Protein AF-A0A7D9K9H9-F1 (afdb_monomer_lite)

Structure (mmCIF, N/CA/C/O backbone):
data_AF-A0A7D9K9H9-F1
#
_entry.id   AF-A0A7D9K9H9-F1
#
loop_
_atom_site.group_PDB
_atom_site.id
_atom_site.type_symbol
_atom_site.label_atom_id
_atom_site.label_alt_id
_atom_site.label_comp_id
_atom_site.label_asym_id
_atom_site.label_entity_id
_atom_site.label_seq_id
_atom_site.pdbx_PDB_ins_code
_atom_site.Cartn_x
_atom_site.Cartn_y
_atom_site.Cartn_z
_atom_site.occupancy
_atom_site.B_iso_or_equiv
_atom_site.auth_seq_id
_atom_site.auth_comp_id
_atom_site.auth_asym_id
_atom_site.auth_atom_id
_atom_site.pdbx_PDB_model_num
ATOM 1 N N . GLU A 1 1 ? -18.234 23.238 21.054 1.00 41.88 1 GLU A N 1
ATOM 2 C CA . GLU A 1 1 ? -16.945 22.508 21.098 1.00 41.88 1 GLU A CA 1
ATOM 3 C C . GLU A 1 1 ? -17.057 20.972 21.016 1.00 41.88 1 GLU A C 1
ATOM 5 O O . GLU A 1 1 ? -16.035 20.313 20.950 1.00 41.88 1 GLU A O 1
ATOM 10 N N . LEU A 1 2 ? -18.250 20.362 20.919 1.00 52.22 2 LEU A N 1
ATOM 11 C CA . LEU A 1 2 ? -18.403 18.889 20.838 1.00 52.22 2 LEU A CA 1
ATOM 12 C C . LEU A 1 2 ? -18.407 18.296 19.412 1.00 52.22 2 LEU A C 1
ATOM 14 O O . LEU A 1 2 ? -18.428 17.078 19.251 1.00 52.22 2 LEU A O 1
ATOM 18 N N . THR A 1 3 ? -18.407 19.130 18.373 1.00 55.62 3 THR A N 1
ATOM 19 C CA . THR A 1 3 ? -18.511 18.688 16.971 1.00 55.62 3 THR A CA 1
ATOM 20 C C . THR A 1 3 ? -17.185 18.200 16.383 1.00 55.62 3 THR A C 1
ATOM 22 O O . THR A 1 3 ? -17.200 17.398 15.458 1.00 55.62 3 THR A O 1
ATOM 25 N N . ASP A 1 4 ? -16.049 18.610 16.950 1.00 61.50 4 ASP A N 1
ATOM 26 C CA . ASP A 1 4 ? -14.720 18.380 16.364 1.00 61.50 4 ASP A CA 1
ATOM 27 C C . ASP A 1 4 ? -14.211 16.936 16.559 1.00 61.50 4 ASP A C 1
ATOM 29 O O . ASP A 1 4 ? -13.666 16.307 15.653 1.00 61.50 4 ASP A O 1
ATOM 33 N N . SER A 1 5 ? -14.493 16.341 17.723 1.00 65.56 5 SER A N 1
ATOM 34 C CA . SER A 1 5 ? -14.037 14.986 18.063 1.00 65.56 5 SER A CA 1
ATOM 35 C C . SER A 1 5 ? -14.688 13.901 17.190 1.00 65.56 5 SER A C 1
ATOM 37 O O . SER A 1 5 ? -14.002 13.001 16.706 1.00 65.56 5 SER A O 1
ATOM 39 N N . CYS A 1 6 ? -15.994 14.003 16.914 1.00 66.12 6 CYS A N 1
ATOM 40 C CA . CYS A 1 6 ? -16.728 13.000 16.131 1.00 66.12 6 CYS A CA 1
ATOM 41 C C . CYS A 1 6 ? -16.302 12.987 14.650 1.00 66.12 6 CYS A C 1
ATOM 43 O O . CYS A 1 6 ? -16.201 11.920 14.035 1.00 66.12 6 CYS A O 1
ATOM 45 N N . ASP A 1 7 ? -16.002 14.162 14.090 1.00 74.88 7 ASP A N 1
ATOM 46 C CA . ASP A 1 7 ? -15.487 14.286 12.725 1.00 74.88 7 ASP A CA 1
ATOM 47 C C . ASP A 1 7 ? -14.039 13.794 12.613 1.00 74.88 7 ASP A C 1
ATOM 49 O O . ASP A 1 7 ? -13.672 13.166 11.614 1.00 74.88 7 ASP A O 1
ATOM 53 N N . GLN A 1 8 ? -13.227 13.984 13.655 1.00 79.94 8 GLN A N 1
ATOM 54 C CA . GLN A 1 8 ? -11.866 13.457 13.691 1.00 79.94 8 GLN A CA 1
ATOM 55 C C . GLN A 1 8 ? -11.836 11.925 13.767 1.00 79.94 8 GLN A C 1
ATOM 57 O O . GLN A 1 8 ? -11.139 11.295 12.968 1.00 79.94 8 GLN A O 1
ATOM 62 N N . GLU A 1 9 ? -12.647 11.304 14.635 1.00 80.56 9 GLU A N 1
ATOM 63 C CA . GLU A 1 9 ? -12.785 9.838 14.686 1.00 80.56 9 GLU A CA 1
ATOM 64 C C . GLU A 1 9 ? -13.189 9.262 13.325 1.00 80.56 9 GLU A C 1
ATOM 66 O O . GLU A 1 9 ? -12.671 8.230 12.887 1.00 80.56 9 GLU A O 1
ATOM 71 N N . ARG A 1 10 ? -14.121 9.935 12.642 1.00 83.06 10 ARG A N 1
ATOM 72 C CA . ARG A 1 10 ? -14.579 9.532 11.317 1.00 83.06 10 ARG A CA 1
ATOM 73 C C . ARG A 1 10 ? -13.434 9.553 10.311 1.00 83.06 10 ARG A C 1
ATOM 75 O O . ARG A 1 10 ? -13.196 8.527 9.681 1.00 83.06 10 ARG A O 1
ATOM 82 N N . ARG A 1 11 ? -12.703 10.665 10.195 1.00 84.44 11 ARG A N 1
ATOM 83 C CA . ARG A 1 11 ? -11.583 10.803 9.244 1.00 84.44 11 ARG A CA 1
ATOM 84 C C . ARG A 1 11 ? -10.511 9.735 9.447 1.00 84.44 11 ARG A C 1
ATOM 86 O O . ARG A 1 11 ? -10.004 9.181 8.477 1.00 84.44 11 ARG A O 1
ATOM 93 N N . ILE A 1 12 ? -10.202 9.408 10.698 1.00 86.00 12 ILE A N 1
ATOM 94 C CA . ILE A 1 12 ? -9.207 8.387 11.041 1.00 86.00 12 ILE A CA 1
ATOM 95 C C . ILE A 1 12 ? -9.684 6.988 10.616 1.00 86.00 12 ILE A C 1
ATOM 97 O O . ILE A 1 12 ? -8.929 6.223 10.014 1.00 86.00 12 ILE A O 1
ATOM 101 N N . ILE A 1 13 ? -10.950 6.651 10.887 1.00 85.69 13 ILE A N 1
ATOM 102 C CA . ILE A 1 13 ? -11.540 5.374 10.456 1.00 85.69 13 ILE A CA 1
ATOM 103 C C . ILE A 1 13 ? -11.511 5.254 8.929 1.00 85.69 13 ILE A C 1
ATOM 105 O O . ILE A 1 13 ? -11.200 4.183 8.407 1.00 85.69 13 ILE A O 1
ATOM 109 N N . GLU A 1 14 ? -11.822 6.338 8.218 1.00 83.81 14 GLU A N 1
ATOM 110 C CA . GLU A 1 14 ? -11.787 6.390 6.754 1.00 83.81 14 GLU A CA 1
ATOM 111 C C . GLU A 1 14 ? -10.360 6.191 6.231 1.00 83.81 14 GLU A C 1
ATOM 113 O O . GLU A 1 14 ? -10.139 5.338 5.372 1.00 83.81 14 GLU A O 1
ATOM 118 N N . TYR A 1 15 ? -9.376 6.872 6.819 1.00 84.25 15 TYR A N 1
ATOM 119 C CA . TYR A 1 15 ? -7.963 6.729 6.472 1.00 84.25 15 TYR A CA 1
ATOM 120 C C . TYR A 1 15 ? -7.469 5.277 6.590 1.00 84.25 15 TYR A C 1
ATOM 122 O O . TYR A 1 15 ? -6.968 4.704 5.619 1.00 84.25 15 TYR A O 1
ATOM 130 N N . PHE A 1 16 ? -7.676 4.628 7.742 1.00 83.25 16 PHE A N 1
ATOM 131 C CA . PHE A 1 16 ? -7.256 3.232 7.923 1.00 83.25 16 PHE A CA 1
ATOM 132 C C . PHE A 1 16 ? -8.051 2.250 7.058 1.00 83.25 16 PHE A C 1
ATOM 134 O O . PHE A 1 16 ? -7.523 1.217 6.638 1.00 83.25 16 PHE A O 1
ATOM 141 N N . PHE A 1 17 ? -9.315 2.559 6.766 1.00 82.25 17 PHE A N 1
ATOM 142 C CA . PHE A 1 17 ? -10.121 1.762 5.851 1.00 82.25 17 PHE A CA 1
ATOM 143 C C . PHE A 1 17 ? -9.566 1.809 4.423 1.00 82.25 17 PHE A C 1
ATOM 145 O O . PHE A 1 17 ? -9.435 0.760 3.790 1.00 82.25 17 PHE A O 1
ATOM 152 N N . HIS A 1 18 ? -9.189 2.997 3.949 1.00 76.75 18 HIS A N 1
ATOM 153 C CA . HIS A 1 18 ? -8.611 3.219 2.625 1.00 76.75 18 HIS A CA 1
ATOM 154 C C . HIS A 1 18 ? -7.218 2.601 2.451 1.00 76.75 18 HIS A C 1
ATOM 156 O O . HIS A 1 18 ? -6.879 2.158 1.355 1.00 76.75 18 HIS A O 1
ATOM 162 N N . LEU A 1 19 ? -6.443 2.470 3.531 1.00 76.62 19 LEU A N 1
ATOM 163 C CA . LEU A 1 19 ? -5.181 1.718 3.527 1.00 76.62 19 LEU A CA 1
ATOM 164 C C . LEU A 1 19 ? -5.374 0.199 3.340 1.00 76.62 19 LEU A C 1
ATOM 166 O O . LEU A 1 19 ? -4.413 -0.525 3.089 1.00 76.62 19 LEU A O 1
ATOM 170 N N . GLY A 1 20 ? -6.611 -0.305 3.417 1.00 74.00 20 GLY A N 1
ATOM 171 C CA . GLY A 1 20 ? -6.937 -1.703 3.129 1.00 74.00 20 GLY A CA 1
ATOM 172 C C . GLY A 1 20 ? -6.714 -2.674 4.291 1.00 74.00 20 GLY A C 1
ATOM 173 O O . GLY A 1 20 ? -6.762 -3.890 4.083 1.00 74.00 20 GLY A O 1
ATOM 174 N N . TYR A 1 21 ? -6.517 -2.175 5.513 1.00 81.12 21 TYR A N 1
ATOM 175 C CA . TYR A 1 21 ? -6.334 -3.000 6.710 1.00 81.12 21 TYR A CA 1
ATOM 176 C C . TYR A 1 21 ? -7.547 -3.893 7.017 1.00 81.12 21 TYR A C 1
ATOM 178 O O . TYR A 1 21 ? -8.696 -3.598 6.648 1.00 81.12 21 TYR A O 1
ATOM 186 N N . LYS A 1 22 ? -7.328 -5.028 7.699 1.00 84.12 22 LYS A N 1
ATOM 187 C CA . LYS A 1 22 ? -8.443 -5.859 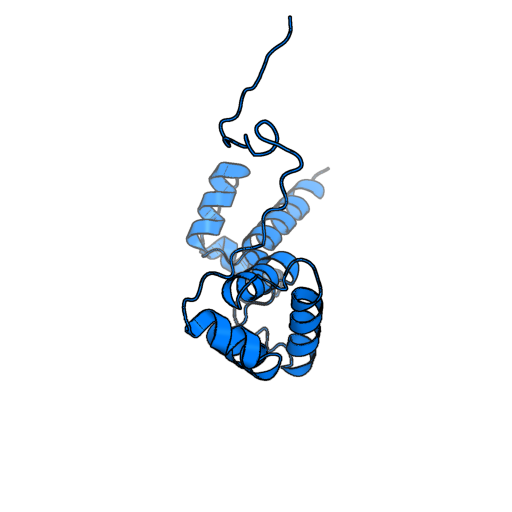8.185 1.00 84.12 22 LYS A CA 1
ATOM 188 C C . LYS A 1 22 ? -9.188 -5.119 9.292 1.00 84.12 22 LYS A C 1
ATOM 190 O O . LYS A 1 22 ? -8.679 -4.186 9.892 1.00 84.12 22 LYS A O 1
ATOM 195 N N . TYR A 1 23 ? -10.425 -5.530 9.563 1.00 87.06 23 TYR A N 1
ATOM 196 C CA . TYR A 1 23 ? -11.220 -4.866 10.601 1.00 87.06 23 TYR A CA 1
ATOM 197 C C . TYR A 1 23 ? -10.601 -5.005 11.996 1.00 87.06 23 TYR A C 1
ATOM 199 O O . TYR A 1 23 ? -10.722 -4.082 12.788 1.00 87.06 23 TYR A O 1
ATOM 207 N N . GLU A 1 24 ? -9.941 -6.131 12.267 1.00 87.19 24 GLU A N 1
ATOM 208 C CA . GLU A 1 24 ? -9.178 -6.370 13.498 1.00 87.19 24 GLU A CA 1
ATOM 209 C C . GLU A 1 24 ? -8.007 -5.389 13.613 1.00 87.19 24 GLU A C 1
ATOM 211 O O . GLU A 1 24 ? -7.902 -4.676 14.605 1.00 87.19 24 GLU A O 1
ATOM 216 N N . ASP A 1 25 ? -7.204 -5.274 12.553 1.00 87.06 25 ASP A N 1
ATOM 217 C CA . ASP A 1 25 ? -6.075 -4.342 12.498 1.00 87.06 25 ASP A CA 1
ATOM 218 C C . ASP A 1 25 ? -6.537 -2.890 12.686 1.00 87.06 25 ASP A C 1
ATOM 220 O O . ASP A 1 25 ? -5.929 -2.152 13.445 1.00 87.06 25 ASP A O 1
ATOM 224 N N . ILE A 1 26 ? -7.645 -2.481 12.053 1.00 87.19 26 ILE A N 1
ATOM 225 C CA . ILE A 1 26 ? -8.191 -1.121 12.200 1.00 87.19 26 ILE A CA 1
ATOM 226 C C . ILE A 1 26 ? -8.568 -0.837 13.658 1.00 87.19 26 ILE A C 1
ATOM 228 O O . ILE A 1 26 ? -8.267 0.241 14.157 1.00 87.19 26 ILE A O 1
ATOM 232 N N . VAL A 1 27 ? -9.215 -1.782 14.349 1.00 89.56 27 VAL A N 1
ATOM 233 C CA . VAL A 1 27 ? -9.565 -1.619 15.770 1.00 89.56 27 VAL A CA 1
ATOM 234 C C . VAL A 1 27 ? -8.306 -1.472 16.625 1.00 89.56 27 VAL A C 1
ATOM 236 O O . VAL A 1 27 ? -8.223 -0.534 17.413 1.00 89.56 27 VAL A O 1
ATOM 239 N N . ASN A 1 28 ? -7.310 -2.333 16.413 1.00 88.38 28 ASN A N 1
ATOM 240 C CA . ASN A 1 28 ? -6.054 -2.277 17.161 1.00 88.38 28 ASN A CA 1
ATOM 241 C C . ASN A 1 28 ? -5.293 -0.966 16.901 1.00 88.38 28 ASN A C 1
ATOM 243 O O . ASN A 1 28 ? -4.769 -0.358 17.826 1.00 88.38 28 ASN A O 1
ATOM 247 N N . LEU A 1 29 ? -5.250 -0.498 15.651 1.00 87.12 29 LEU A N 1
ATOM 248 C CA . LEU A 1 29 ? -4.587 0.756 15.281 1.00 87.12 29 LEU A CA 1
ATOM 249 C C . LEU A 1 29 ? -5.293 1.975 15.890 1.00 87.12 29 LEU A C 1
ATOM 251 O O . LEU A 1 29 ? -4.629 2.906 16.339 1.00 87.12 29 LEU A O 1
ATOM 255 N N . LEU A 1 30 ? -6.626 1.967 15.950 1.00 88.38 30 LEU A N 1
ATOM 256 C CA . LEU A 1 30 ? -7.400 3.025 16.604 1.00 88.38 30 LEU A CA 1
ATOM 257 C C . LEU A 1 30 ? -7.129 3.090 18.110 1.00 88.38 30 LEU A C 1
ATOM 259 O O . LEU A 1 30 ? -7.025 4.182 18.667 1.00 88.38 30 LEU A O 1
ATOM 263 N N . GLU A 1 31 ? -6.974 1.936 18.753 1.00 89.12 31 GLU A N 1
ATOM 264 C CA . GLU A 1 31 ? -6.642 1.856 20.173 1.00 89.12 31 GLU A CA 1
ATOM 265 C C . GLU A 1 31 ? -5.206 2.326 20.444 1.00 89.12 31 GLU A C 1
ATOM 267 O O . GLU A 1 31 ? -5.001 3.194 21.289 1.00 89.12 31 GLU A O 1
ATOM 272 N N . ILE A 1 32 ? -4.226 1.838 19.675 1.00 88.19 32 ILE A N 1
ATOM 273 C CA . ILE A 1 32 ? -2.800 2.151 19.868 1.00 88.19 32 ILE A CA 1
ATOM 274 C C . ILE A 1 32 ? -2.487 3.624 19.576 1.00 88.19 32 ILE A C 1
ATOM 276 O O . ILE A 1 32 ? -1.772 4.262 20.344 1.00 88.19 32 ILE A O 1
ATOM 280 N N . TYR A 1 33 ? -2.986 4.166 18.461 1.00 85.50 33 TYR A N 1
ATOM 281 C CA . TYR A 1 33 ? -2.583 5.497 17.990 1.00 85.50 33 TYR A CA 1
ATOM 282 C C . TYR A 1 33 ? -3.511 6.622 18.446 1.00 85.50 33 TYR A C 1
ATOM 284 O O . TYR A 1 33 ? -3.080 7.772 18.510 1.00 85.50 33 TYR A O 1
ATOM 292 N N . HIS A 1 34 ? -4.775 6.315 18.749 1.00 83.31 34 HIS A N 1
ATOM 293 C CA . HIS A 1 34 ? -5.782 7.333 19.056 1.00 83.31 34 HIS A CA 1
ATOM 294 C C . HIS A 1 34 ? -6.504 7.110 20.391 1.00 83.31 34 HIS A C 1
ATOM 296 O O . HIS A 1 34 ? -7.323 7.945 20.766 1.00 83.31 34 HIS A O 1
ATOM 302 N N . GLY A 1 35 ? -6.227 6.017 21.114 1.00 84.56 35 GLY A N 1
ATOM 303 C CA . GLY A 1 35 ? -6.913 5.692 22.369 1.00 84.56 35 GLY A CA 1
ATOM 304 C C . GLY A 1 35 ? -8.406 5.393 22.193 1.00 84.56 35 GLY A C 1
ATOM 305 O O . GLY A 1 35 ? -9.160 5.402 23.165 1.00 84.56 35 GLY A O 1
ATOM 306 N N . ILE A 1 36 ? -8.858 5.144 20.957 1.00 83.19 36 ILE A N 1
ATOM 307 C CA . ILE A 1 36 ? -10.269 4.910 20.638 1.00 83.19 36 ILE A CA 1
ATOM 308 C C . ILE A 1 36 ? -10.531 3.405 20.698 1.00 83.19 36 ILE A C 1
ATOM 310 O O . ILE A 1 36 ? -10.321 2.682 19.722 1.00 83.19 36 ILE A O 1
ATOM 314 N N . SER A 1 37 ? -11.033 2.928 21.836 1.00 84.44 37 SER A N 1
ATOM 315 C CA . SER A 1 37 ? -11.443 1.529 21.978 1.00 84.44 37 SER A CA 1
ATOM 316 C C . SER A 1 37 ? -12.843 1.324 21.388 1.00 84.44 37 SER A C 1
ATOM 318 O O . SER A 1 37 ? -13.857 1.744 21.952 1.00 84.44 37 SER A O 1
ATOM 320 N N . ILE A 1 38 ? -12.920 0.696 20.210 1.00 85.50 38 ILE A N 1
ATOM 321 C CA . ILE A 1 38 ? -14.190 0.346 19.559 1.00 85.50 38 ILE A CA 1
ATOM 322 C C . ILE A 1 38 ? -14.233 -1.125 19.164 1.00 85.50 38 ILE A C 1
ATOM 324 O O . ILE A 1 38 ? -13.297 -1.679 18.607 1.00 85.50 38 ILE A O 1
ATOM 328 N N . CYS A 1 39 ? -15.383 -1.770 19.355 1.00 87.81 39 CYS A N 1
ATOM 329 C CA . CYS A 1 39 ? -15.563 -3.141 18.890 1.00 87.81 39 CYS A CA 1
ATOM 330 C C . CYS A 1 39 ? -15.789 -3.207 17.367 1.00 87.81 39 CYS A C 1
ATOM 332 O O . CYS A 1 39 ? -16.363 -2.299 16.754 1.00 87.81 39 CYS A O 1
ATOM 334 N N . ILE A 1 40 ? -15.444 -4.347 16.756 1.00 88.06 40 ILE A N 1
ATOM 335 C CA . ILE A 1 40 ? -15.617 -4.603 15.312 1.00 88.06 40 ILE A CA 1
ATOM 336 C C . ILE A 1 40 ? -17.058 -4.324 14.847 1.00 88.06 40 ILE A C 1
ATOM 338 O O . ILE A 1 40 ? -17.280 -3.820 13.745 1.00 88.06 40 ILE A O 1
ATOM 342 N N . ARG A 1 41 ? -18.064 -4.628 15.679 1.00 86.75 41 ARG A N 1
ATOM 343 C CA . ARG A 1 41 ? -19.479 -4.361 15.368 1.00 86.75 41 ARG A CA 1
ATOM 344 C C . ARG A 1 41 ? -19.748 -2.857 15.220 1.00 86.75 41 ARG A C 1
ATOM 346 O O . ARG A 1 41 ? -20.446 -2.456 14.290 1.00 86.75 41 ARG A O 1
ATOM 353 N N . THR A 1 42 ? -19.170 -2.034 16.094 1.00 88.19 42 THR A N 1
ATOM 354 C CA . THR A 1 42 ? -19.271 -0.569 16.029 1.00 88.19 42 THR A CA 1
ATOM 355 C C . THR A 1 42 ? -18.517 -0.016 14.826 1.00 88.19 42 THR A C 1
ATOM 357 O O . THR A 1 42 ? -19.076 0.817 14.113 1.00 88.19 42 THR A O 1
ATOM 360 N N . LEU A 1 43 ? -17.323 -0.539 14.524 1.00 87.69 43 LEU A N 1
ATOM 361 C CA . LEU A 1 43 ? -16.583 -0.189 13.309 1.00 87.69 43 LEU A CA 1
ATOM 362 C C . LEU A 1 43 ? -17.416 -0.470 12.046 1.00 87.69 43 LEU A C 1
ATOM 364 O O . LEU A 1 43 ? -17.608 0.418 11.220 1.00 87.69 43 LEU A O 1
ATOM 368 N N . LYS A 1 44 ? -17.999 -1.671 11.923 1.00 86.31 44 LYS A N 1
ATOM 369 C CA . LYS A 1 44 ? -18.866 -2.037 10.786 1.00 86.31 44 LYS A CA 1
ATOM 370 C C . LYS A 1 44 ? -20.094 -1.130 10.665 1.00 86.31 44 LYS A C 1
ATOM 372 O O . LYS A 1 44 ? -20.441 -0.732 9.557 1.00 86.31 44 LYS A O 1
ATOM 377 N N . ARG A 1 45 ? -20.736 -0.780 11.786 1.00 86.12 45 ARG A N 1
ATOM 378 C CA . ARG A 1 45 ? -21.886 0.140 11.806 1.00 86.12 45 ARG A CA 1
ATOM 379 C C . ARG A 1 45 ? -21.497 1.543 11.330 1.00 86.12 45 ARG A C 1
ATOM 381 O O . ARG A 1 45 ? -22.225 2.129 10.535 1.00 86.12 45 ARG A O 1
ATOM 388 N N . ARG A 1 46 ? -20.354 2.067 11.787 1.00 85.50 46 ARG A N 1
ATOM 389 C CA . ARG A 1 46 ? -19.821 3.379 11.375 1.00 85.50 46 ARG A CA 1
ATOM 390 C C . ARG A 1 46 ? -19.461 3.397 9.885 1.00 85.50 46 ARG A C 1
ATOM 392 O O . ARG A 1 46 ? -19.889 4.296 9.174 1.00 85.50 46 ARG A O 1
ATOM 399 N N . LEU A 1 47 ? -18.788 2.356 9.393 1.00 85.00 47 LEU A N 1
ATOM 400 C CA . LEU A 1 47 ? -18.480 2.202 7.967 1.00 85.00 47 LEU A CA 1
ATOM 401 C C . LEU A 1 47 ? -19.747 2.134 7.103 1.00 85.00 47 LEU A C 1
ATOM 403 O O . LEU A 1 47 ? -19.816 2.785 6.065 1.00 85.00 47 LEU A O 1
ATOM 407 N N . ALA A 1 48 ? -20.776 1.407 7.552 1.00 82.75 48 ALA A N 1
ATOM 408 C CA . ALA A 1 48 ? -22.061 1.345 6.858 1.00 82.75 48 ALA A CA 1
ATOM 409 C C . ALA A 1 48 ? -22.769 2.709 6.818 1.00 82.75 48 ALA A C 1
ATOM 411 O O . ALA A 1 48 ? -23.282 3.085 5.769 1.00 82.75 48 ALA A O 1
ATOM 412 N N . LYS A 1 49 ? -22.746 3.469 7.924 1.00 82.94 49 LYS A N 1
ATOM 413 C CA . LYS A 1 49 ? -23.271 4.845 7.981 1.00 82.94 49 LYS A CA 1
ATOM 414 C C . LYS A 1 49 ? -22.549 5.774 6.998 1.00 82.94 49 LYS A C 1
ATOM 416 O O . LYS A 1 49 ? -23.175 6.658 6.425 1.00 82.94 49 LYS A O 1
ATOM 421 N N . ASN A 1 50 ? -21.257 5.541 6.778 1.00 74.19 50 ASN A N 1
ATOM 422 C CA . ASN A 1 50 ? -20.428 6.321 5.861 1.00 74.19 50 ASN A CA 1
ATOM 423 C C . ASN A 1 50 ? -20.446 5.786 4.415 1.00 74.19 50 ASN A C 1
ATOM 425 O O . ASN A 1 50 ? -19.682 6.272 3.591 1.00 74.19 50 ASN A O 1
ATOM 429 N N . ASN A 1 51 ? -21.294 4.799 4.085 1.00 71.19 51 ASN A N 1
ATOM 430 C CA . ASN A 1 51 ? -21.347 4.128 2.775 1.00 71.19 51 ASN A CA 1
ATOM 431 C C . ASN A 1 51 ? -20.023 3.473 2.320 1.00 71.19 51 ASN A C 1
ATOM 433 O O . ASN A 1 51 ? -19.839 3.180 1.140 1.00 71.19 51 ASN A O 1
ATOM 437 N N . LEU A 1 52 ? -19.124 3.155 3.255 1.00 70.06 52 LEU A N 1
ATOM 438 C CA . LEU A 1 52 ? -17.827 2.540 2.974 1.00 70.06 52 LEU A CA 1
ATOM 439 C C . LEU A 1 52 ? -17.940 1.017 3.031 1.00 70.06 52 LEU A C 1
ATOM 441 O O . LEU A 1 52 ? -17.964 0.397 4.099 1.00 70.06 52 LEU A O 1
ATOM 445 N N . LYS A 1 53 ? -18.024 0.386 1.858 1.00 67.25 53 LYS A N 1
ATOM 446 C CA . LYS A 1 53 ? -18.076 -1.075 1.709 1.00 67.25 53 LYS A CA 1
ATOM 447 C C . LYS A 1 53 ? -16.795 -1.570 1.043 1.00 67.25 53 LYS A C 1
ATOM 449 O O . LYS A 1 53 ? -16.399 -1.065 0.006 1.00 67.25 53 LYS A O 1
ATOM 454 N N . LYS A 1 54 ? -16.174 -2.620 1.604 1.00 62.97 54 LYS A N 1
ATOM 455 C CA . LYS A 1 54 ? -14.978 -3.265 1.010 1.00 62.97 54 LYS A CA 1
ATOM 456 C C . LYS A 1 54 ? -15.265 -3.941 -0.333 1.00 62.97 54 LYS A C 1
ATOM 458 O O . LYS A 1 54 ? -14.344 -4.256 -1.077 1.00 62.97 54 LYS A O 1
ATOM 463 N N . LYS A 1 55 ? -16.538 -4.231 -0.612 1.00 57.06 55 LYS A N 1
ATOM 464 C CA . LYS A 1 55 ? -16.979 -4.843 -1.862 1.00 57.06 55 LYS A CA 1
ATOM 465 C C . LYS A 1 55 ? -17.424 -3.752 -2.828 1.00 57.06 55 LYS A C 1
ATOM 467 O O . LYS A 1 55 ? -18.359 -3.021 -2.513 1.00 57.06 55 LYS A O 1
ATOM 472 N N . ASN A 1 56 ? 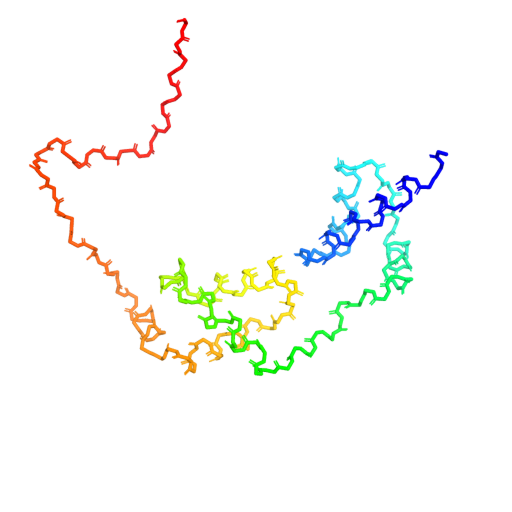-16.831 -3.812 -4.019 1.00 46.41 56 ASN A N 1
ATOM 473 C CA . ASN A 1 56 ? -17.280 -3.204 -5.268 1.00 46.41 56 ASN A CA 1
ATOM 474 C C . ASN A 1 56 ? -16.686 -1.844 -5.662 1.00 46.41 56 ASN A C 1
ATOM 476 O O . ASN A 1 56 ? -17.399 -1.002 -6.195 1.00 46.41 56 ASN A O 1
ATOM 480 N N . ASN A 1 57 ? -15.363 -1.685 -5.574 1.00 50.03 57 ASN A N 1
ATOM 481 C CA . ASN A 1 57 ? -14.695 -0.833 -6.561 1.00 50.03 57 ASN A CA 1
ATOM 482 C C . ASN A 1 57 ? -14.651 -1.622 -7.881 1.00 50.03 57 ASN A C 1
ATOM 484 O O . ASN A 1 57 ? -13.611 -2.165 -8.256 1.00 50.03 57 ASN A O 1
ATOM 488 N N . MET A 1 58 ? -15.799 -1.740 -8.562 1.00 49.25 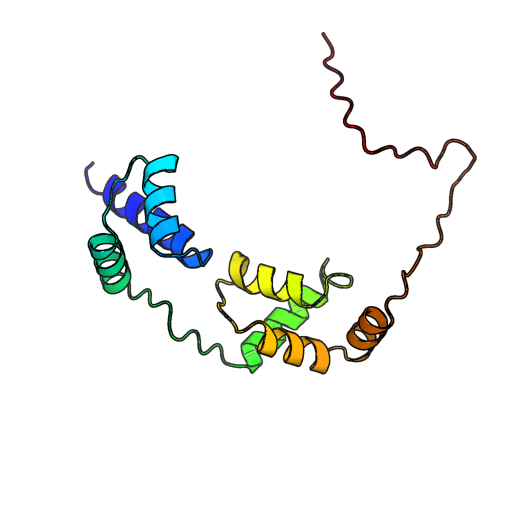58 MET A N 1
ATOM 489 C CA . MET A 1 58 ? -15.809 -1.957 -10.009 1.00 49.25 58 MET A CA 1
ATOM 490 C C . MET A 1 58 ? -15.266 -0.676 -10.626 1.00 49.25 58 MET A C 1
ATOM 492 O O . MET A 1 58 ? -16.012 0.176 -11.090 1.00 49.25 58 MET A O 1
ATOM 496 N N . VAL A 1 59 ? -13.954 -0.489 -10.516 1.00 54.94 59 VAL A N 1
ATOM 497 C CA . VAL A 1 59 ? -13.275 0.506 -11.328 1.00 54.94 59 VAL A CA 1
ATOM 498 C C . VAL A 1 59 ? -13.435 0.006 -12.746 1.00 54.94 59 VAL A C 1
ATOM 500 O O . VAL A 1 59 ? -13.044 -1.123 -13.057 1.00 54.94 59 VAL A O 1
ATOM 503 N N . GLU A 1 60 ? -14.070 0.823 -13.568 1.00 56.31 60 GLU A N 1
ATOM 504 C CA . GLU A 1 60 ? -14.153 0.600 -14.997 1.00 56.31 60 GLU A CA 1
ATOM 505 C C . GLU A 1 60 ? -12.732 0.330 -15.529 1.00 56.31 60 GLU A C 1
ATOM 507 O O . GLU A 1 60 ? -11.804 1.091 -15.226 1.00 56.31 60 GLU A O 1
ATOM 512 N N . PRO A 1 61 ? -12.507 -0.792 -16.232 1.00 59.06 61 PRO A N 1
ATOM 513 C CA . PRO A 1 61 ? -11.165 -1.257 -16.574 1.00 59.06 61 PRO A CA 1
ATOM 514 C C . PRO A 1 61 ? -10.365 -0.250 -17.416 1.00 59.06 61 PRO A C 1
ATOM 516 O O . PRO A 1 61 ? -9.136 -0.267 -17.358 1.00 59.06 61 PRO A O 1
ATOM 519 N N . GLU A 1 62 ? -11.034 0.646 -18.146 1.00 60.94 62 GLU A N 1
ATOM 520 C CA . GLU A 1 62 ? -10.408 1.731 -18.913 1.00 60.94 62 GLU A CA 1
ATOM 521 C C . GLU A 1 62 ? -9.811 2.820 -18.017 1.00 60.94 62 GLU A C 1
ATOM 523 O O . GLU A 1 62 ? -8.623 3.112 -18.134 1.00 60.94 62 GLU A O 1
ATOM 528 N N . ASN A 1 63 ? -10.552 3.304 -17.016 1.00 72.75 63 ASN A N 1
ATOM 529 C CA . ASN A 1 63 ? -10.022 4.258 -16.034 1.00 72.75 63 ASN A CA 1
ATOM 530 C C . ASN A 1 63 ? -8.814 3.687 -15.265 1.00 72.75 63 ASN A C 1
ATOM 532 O O . ASN A 1 63 ? -7.876 4.407 -14.916 1.00 72.75 63 ASN A O 1
ATOM 536 N N . LEU A 1 64 ? -8.800 2.372 -15.024 1.00 78.88 64 LEU A N 1
ATOM 537 C CA . LEU A 1 64 ? -7.676 1.697 -14.377 1.00 78.88 64 LEU A CA 1
ATOM 538 C C . LEU A 1 64 ? -6.423 1.645 -15.270 1.00 78.88 64 LEU A C 1
ATOM 540 O O . LEU A 1 64 ? -5.309 1.777 -14.755 1.00 78.88 64 LEU A O 1
ATOM 544 N N . ARG A 1 65 ? -6.586 1.460 -16.587 1.00 83.50 65 ARG A N 1
ATOM 545 C CA . ARG A 1 65 ? -5.474 1.448 -17.552 1.00 83.50 65 ARG A CA 1
ATOM 546 C C . ARG A 1 65 ? -4.752 2.792 -17.582 1.00 83.50 65 ARG A C 1
ATOM 548 O O . ARG A 1 65 ? -3.529 2.809 -17.451 1.00 83.50 65 ARG A O 1
ATOM 555 N N . ASP A 1 66 ? -5.495 3.892 -17.623 1.00 84.12 66 ASP A N 1
ATOM 556 C CA . ASP A 1 66 ? -4.923 5.243 -17.680 1.00 84.12 66 ASP A CA 1
ATOM 557 C C . ASP A 1 66 ? -4.160 5.626 -16.407 1.00 84.12 66 ASP A C 1
ATOM 559 O O . ASP A 1 66 ? -3.134 6.311 -16.452 1.00 84.12 66 ASP A O 1
ATOM 563 N N . ILE A 1 67 ? -4.644 5.186 -15.242 1.00 83.25 67 ILE A N 1
ATOM 564 C CA . ILE A 1 67 ? -3.944 5.399 -13.968 1.00 83.25 67 ILE A CA 1
ATOM 565 C C . ILE A 1 67 ? -2.648 4.583 -13.941 1.00 83.25 67 ILE A C 1
ATOM 567 O O . ILE A 1 67 ? -1.592 5.119 -13.609 1.00 83.25 67 ILE A O 1
ATOM 571 N N . ILE A 1 68 ? -2.703 3.305 -14.331 1.00 84.75 68 ILE A N 1
ATOM 572 C CA . ILE A 1 68 ? -1.518 2.437 -14.386 1.00 84.75 68 ILE A CA 1
ATOM 573 C C . ILE A 1 68 ? -0.471 3.008 -15.344 1.00 84.75 68 ILE A C 1
ATOM 575 O O . ILE A 1 68 ? 0.710 3.039 -15.002 1.00 84.75 68 ILE A O 1
ATOM 579 N N . GLN A 1 69 ? -0.889 3.487 -16.513 1.00 85.38 69 GLN A N 1
ATOM 580 C CA . GLN A 1 69 ? 0.014 4.049 -17.509 1.00 85.38 69 GLN A CA 1
ATOM 581 C C . GLN A 1 69 ? 0.724 5.309 -16.994 1.00 85.38 69 GLN A C 1
ATOM 583 O O . GLN A 1 69 ? 1.940 5.425 -17.152 1.00 85.38 69 GLN A O 1
ATOM 588 N N . ARG A 1 70 ? 0.009 6.206 -16.302 1.00 83.88 70 ARG A N 1
ATOM 589 C CA . ARG A 1 70 ? 0.614 7.386 -15.659 1.00 83.88 70 ARG A CA 1
ATOM 590 C C . ARG A 1 70 ? 1.639 7.010 -14.590 1.00 83.88 70 ARG A C 1
ATOM 592 O O . ARG A 1 70 ? 2.733 7.567 -14.569 1.00 83.88 70 ARG A O 1
ATOM 599 N N . GLU A 1 71 ? 1.323 6.035 -13.740 1.00 84.31 71 GLU A N 1
ATOM 600 C CA . GLU A 1 71 ? 2.252 5.556 -12.703 1.00 84.31 71 GLU A CA 1
ATOM 601 C C . GLU A 1 71 ? 3.490 4.861 -13.297 1.00 84.31 71 GLU A C 1
ATOM 603 O O . GLU A 1 71 ? 4.585 4.939 -12.736 1.00 84.31 71 GLU A O 1
ATOM 608 N N . MET A 1 72 ? 3.342 4.195 -14.448 1.00 79.00 72 MET A N 1
ATOM 609 C CA . MET A 1 72 ? 4.454 3.562 -15.164 1.00 79.00 72 MET A CA 1
ATOM 610 C C . MET A 1 72 ? 5.394 4.574 -15.825 1.00 79.00 72 MET A C 1
ATOM 612 O O . MET A 1 72 ? 6.598 4.334 -15.844 1.00 79.00 72 MET A O 1
ATOM 616 N N . GLN A 1 73 ? 4.866 5.692 -16.333 1.00 75.94 73 GLN A N 1
ATOM 617 C CA . GLN A 1 73 ? 5.649 6.754 -16.981 1.00 75.94 73 GLN A CA 1
ATOM 618 C C . GLN A 1 73 ? 6.445 7.630 -15.997 1.00 75.94 73 GLN A C 1
ATOM 620 O O . GLN A 1 73 ? 7.370 8.324 -16.411 1.00 75.94 73 GLN A O 1
ATOM 625 N N . GLY A 1 74 ? 6.097 7.620 -14.707 1.00 72.38 74 GLY A N 1
ATOM 626 C CA . GLY A 1 74 ? 6.840 8.333 -13.664 1.00 72.38 74 GLY A CA 1
ATOM 627 C C . GLY A 1 74 ? 8.090 7.579 -13.188 1.00 72.38 74 GLY A C 1
ATOM 628 O O . GLY A 1 74 ? 8.714 6.809 -13.912 1.00 72.38 74 GLY A O 1
ATOM 629 N N . SER A 1 75 ? 8.421 7.702 -11.900 1.00 59.44 75 SER A N 1
ATOM 630 C CA . SER A 1 75 ? 9.525 6.989 -11.215 1.00 59.44 75 SER A CA 1
ATOM 631 C C . SER A 1 75 ? 9.357 5.450 -11.157 1.00 59.44 75 SER A C 1
ATOM 633 O O . SER A 1 75 ? 10.024 4.753 -10.381 1.00 59.44 75 SER A O 1
ATOM 635 N N . GLY A 1 76 ? 8.391 4.920 -11.909 1.00 54.06 76 GLY A N 1
ATOM 636 C CA . GLY A 1 76 ? 7.903 3.552 -11.923 1.00 54.06 76 GLY A CA 1
ATOM 637 C C . GLY A 1 76 ? 8.444 2.683 -13.057 1.00 54.06 76 GLY A C 1
ATOM 638 O O . GLY A 1 76 ? 8.160 1.491 -13.037 1.00 54.06 76 GLY A O 1
ATOM 639 N N . GLU A 1 77 ? 9.257 3.201 -13.981 1.00 56.69 77 GLU A N 1
ATOM 640 C CA . GLU A 1 77 ? 9.743 2.443 -15.153 1.00 56.69 77 GLU A CA 1
ATOM 641 C C . GLU A 1 77 ? 10.432 1.111 -14.765 1.00 56.69 77 GLU A C 1
ATOM 643 O O . GLU A 1 77 ? 10.231 0.062 -15.379 1.00 56.69 77 GLU A O 1
ATOM 648 N N . LEU A 1 78 ? 11.173 1.108 -13.649 1.00 57.75 78 LEU A N 1
ATOM 649 C CA . LEU A 1 78 ? 11.828 -0.088 -13.088 1.00 57.75 78 LEU A CA 1
ATOM 650 C C . LEU A 1 78 ? 10.951 -0.877 -12.099 1.00 57.75 78 LEU A C 1
ATOM 652 O O . LEU A 1 78 ? 11.332 -1.939 -11.599 1.00 57.75 78 LEU A O 1
ATOM 656 N N . SER A 1 79 ? 9.773 -0.360 -11.777 1.00 66.00 79 SER A N 1
ATOM 657 C CA . SER A 1 79 ? 8.896 -0.872 -10.733 1.00 66.00 79 SER A CA 1
ATOM 658 C C . SER A 1 79 ? 7.901 -1.868 -11.325 1.00 66.00 79 SER A C 1
ATOM 660 O O . SER A 1 79 ? 6.953 -1.506 -12.007 1.00 66.00 79 SER A O 1
ATOM 662 N N . GLY A 1 80 ? 8.095 -3.163 -11.065 1.00 77.25 80 GLY A N 1
ATOM 663 C CA . GLY A 1 80 ? 7.165 -4.194 -11.541 1.00 77.25 80 GLY A CA 1
ATOM 664 C C . GLY A 1 80 ? 5.730 -4.020 -11.011 1.00 77.25 80 GLY A C 1
ATOM 665 O O . GLY A 1 80 ? 5.489 -3.305 -10.036 1.00 77.25 80 GLY A O 1
ATOM 666 N N . TYR A 1 81 ? 4.783 -4.779 -11.579 1.00 84.62 81 TYR A N 1
ATOM 667 C CA . TYR A 1 81 ? 3.339 -4.711 -11.272 1.00 84.62 81 TYR A CA 1
ATOM 668 C C . TYR A 1 81 ? 2.979 -4.765 -9.773 1.00 84.62 81 TYR A C 1
ATOM 670 O O . TYR A 1 81 ? 1.904 -4.333 -9.373 1.00 84.62 81 TYR A O 1
ATOM 678 N N . ARG A 1 82 ? 3.863 -5.307 -8.923 1.00 85.31 82 ARG A N 1
ATOM 679 C CA . ARG A 1 82 ? 3.680 -5.368 -7.465 1.00 85.31 82 ARG A CA 1
ATOM 680 C C . ARG A 1 82 ? 3.668 -3.982 -6.824 1.00 85.31 82 ARG A C 1
ATOM 682 O O . ARG A 1 82 ? 2.837 -3.736 -5.959 1.00 85.31 82 ARG A O 1
ATOM 689 N N . LYS A 1 83 ? 4.577 -3.103 -7.250 1.00 84.50 83 LYS A N 1
ATOM 690 C CA . LYS A 1 83 ? 4.651 -1.727 -6.753 1.00 84.50 83 LYS A CA 1
ATOM 691 C C . LYS A 1 83 ? 3.497 -0.898 -7.311 1.00 84.50 83 LYS A C 1
ATOM 693 O O . LYS A 1 83 ? 2.875 -0.183 -6.543 1.00 84.50 83 LYS A O 1
ATOM 698 N N . ILE A 1 84 ? 3.138 -1.093 -8.581 1.00 85.81 84 ILE A N 1
ATOM 699 C CA . ILE A 1 84 ? 1.943 -0.477 -9.186 1.00 85.81 84 ILE A CA 1
ATOM 700 C C . ILE A 1 84 ? 0.685 -0.860 -8.396 1.00 85.81 84 ILE A C 1
ATOM 702 O O . ILE A 1 84 ? -0.070 0.009 -7.984 1.00 85.81 84 ILE A O 1
ATOM 706 N N . TRP A 1 85 ? 0.495 -2.148 -8.091 1.00 86.69 85 TRP A N 1
ATOM 707 C CA . TRP A 1 85 ? -0.622 -2.610 -7.259 1.00 86.69 85 TRP A CA 1
ATOM 708 C C . TRP A 1 85 ? -0.647 -1.943 -5.876 1.00 86.69 85 TRP A C 1
ATOM 710 O O . TRP A 1 85 ? -1.709 -1.551 -5.400 1.00 86.69 85 TRP A O 1
ATOM 720 N N . HIS A 1 86 ? 0.518 -1.780 -5.247 1.00 84.00 86 HIS A N 1
ATOM 721 C CA . HIS A 1 86 ? 0.636 -1.122 -3.948 1.00 84.00 86 HIS A CA 1
ATOM 722 C C . HIS A 1 86 ? 0.292 0.374 -4.019 1.00 84.00 86 HIS A C 1
ATOM 724 O O . HIS A 1 86 ? -0.469 0.866 -3.192 1.00 84.00 86 HIS A O 1
ATOM 730 N N . ILE A 1 87 ? 0.792 1.081 -5.036 1.00 84.62 87 ILE A N 1
ATOM 731 C CA . ILE A 1 87 ? 0.484 2.494 -5.292 1.00 84.62 87 ILE A CA 1
ATOM 732 C C . ILE A 1 87 ? -1.012 2.686 -5.557 1.00 84.62 87 ILE A C 1
ATOM 734 O O . ILE A 1 87 ? -1.623 3.579 -4.980 1.00 84.62 87 ILE A O 1
ATOM 738 N N . LEU A 1 88 ? -1.630 1.816 -6.360 1.00 83.38 88 LEU A N 1
ATOM 739 C CA . LEU A 1 88 ? -3.074 1.843 -6.609 1.00 83.38 88 LEU A CA 1
ATOM 740 C C . LEU A 1 88 ? -3.884 1.690 -5.316 1.00 83.38 88 LEU A C 1
ATOM 742 O O . LEU A 1 88 ? -4.880 2.385 -5.134 1.00 83.38 88 LEU A O 1
ATOM 746 N N . CYS A 1 89 ? -3.450 0.812 -4.409 1.00 80.50 89 CYS A N 1
ATOM 747 C CA . CYS A 1 89 ? -4.129 0.621 -3.130 1.00 80.50 89 CYS A CA 1
ATOM 748 C C . CYS A 1 89 ? -3.961 1.832 -2.201 1.00 80.50 89 CYS A C 1
ATOM 750 O O . CYS A 1 89 ? -4.935 2.258 -1.591 1.00 80.50 89 CYS A O 1
ATOM 752 N N . ILE A 1 90 ? -2.749 2.384 -2.090 1.00 78.88 90 ILE A N 1
ATOM 753 C CA . ILE A 1 90 ? -2.448 3.439 -1.109 1.00 78.88 90 ILE A CA 1
ATOM 754 C C . ILE A 1 90 ? -2.825 4.827 -1.617 1.00 78.88 90 ILE A C 1
ATOM 756 O O . ILE A 1 90 ? -3.513 5.555 -0.911 1.00 78.88 90 ILE A O 1
ATOM 760 N N . ASN A 1 91 ? -2.388 5.193 -2.820 1.00 79.81 91 ASN A N 1
ATOM 761 C CA . ASN A 1 91 ? -2.527 6.557 -3.332 1.00 79.81 91 ASN A CA 1
ATOM 762 C C . ASN A 1 91 ? -3.889 6.780 -3.989 1.00 79.81 91 ASN A C 1
ATOM 764 O O . ASN A 1 91 ? -4.459 7.858 -3.874 1.00 79.81 91 ASN A O 1
ATOM 768 N N . HIS A 1 92 ? -4.404 5.761 -4.682 1.00 74.88 92 HIS A N 1
ATOM 769 C CA . HIS A 1 92 ? -5.653 5.864 -5.445 1.00 74.88 92 HIS A CA 1
ATOM 770 C C . HIS A 1 92 ? -6.843 5.199 -4.739 1.00 74.88 92 HIS A C 1
ATOM 772 O O . HIS A 1 92 ? -7.967 5.278 -5.226 1.00 74.88 92 HIS A O 1
ATOM 778 N N . HIS A 1 93 ? -6.616 4.532 -3.599 1.00 71.88 93 HIS A N 1
ATOM 779 C CA . HIS A 1 93 ? -7.639 3.801 -2.835 1.00 71.88 93 HIS A CA 1
ATOM 780 C C . HIS A 1 93 ? -8.411 2.763 -3.672 1.00 71.88 93 HIS A C 1
ATOM 782 O O . HIS A 1 93 ? -9.582 2.456 -3.424 1.00 71.88 93 HIS A O 1
ATOM 788 N N . LEU A 1 94 ? -7.744 2.200 -4.685 1.00 76.81 94 LEU A N 1
ATOM 789 C CA . LEU A 1 94 ? -8.313 1.225 -5.605 1.00 76.81 94 LEU A CA 1
ATOM 790 C C . LEU A 1 94 ? -7.942 -0.194 -5.172 1.00 76.81 94 LEU A C 1
ATOM 792 O O . LEU A 1 94 ? -6.843 -0.691 -5.425 1.00 76.81 94 LEU A O 1
ATOM 796 N N . HIS A 1 95 ? -8.900 -0.887 -4.558 1.00 74.25 95 HIS A N 1
ATOM 797 C CA . HIS A 1 95 ? -8.749 -2.288 -4.165 1.00 74.25 95 HIS A CA 1
ATOM 798 C C . HIS A 1 95 ? -8.986 -3.233 -5.350 1.00 74.25 95 HIS A C 1
ATOM 800 O O . HIS A 1 95 ? -10.024 -3.885 -5.464 1.00 74.25 95 HIS A O 1
ATOM 806 N N . VAL A 1 96 ? -8.001 -3.304 -6.245 1.00 78.38 96 VAL A N 1
ATOM 807 C CA . VAL A 1 96 ? -8.039 -4.143 -7.449 1.00 78.38 96 VAL A CA 1
ATOM 808 C C . VAL A 1 96 ? -7.360 -5.497 -7.193 1.00 78.38 96 VAL A C 1
ATOM 810 O O . VAL A 1 96 ? -6.318 -5.555 -6.525 1.00 78.38 96 VAL A O 1
ATOM 813 N N . PRO A 1 97 ? -7.878 -6.613 -7.748 1.00 82.75 97 PRO A N 1
ATOM 814 C CA . PRO A 1 97 ? -7.177 -7.888 -7.716 1.00 82.75 97 PRO A CA 1
ATOM 815 C C . PRO A 1 97 ? -5.790 -7.774 -8.352 1.00 82.75 97 PRO A C 1
ATOM 817 O O . PRO A 1 97 ? -5.636 -7.366 -9.502 1.00 82.75 97 PRO A O 1
ATOM 820 N N . ARG A 1 98 ? -4.763 -8.232 -7.637 1.00 84.81 98 ARG A N 1
ATOM 821 C CA . ARG A 1 98 ? -3.372 -8.193 -8.113 1.00 84.81 98 ARG A CA 1
ATOM 822 C C . ARG A 1 98 ? -3.166 -8.888 -9.465 1.00 84.81 98 ARG A C 1
ATOM 824 O O . ARG A 1 98 ? -2.322 -8.457 -10.245 1.00 84.81 98 ARG A O 1
ATOM 831 N N . LYS A 1 99 ? -3.932 -9.951 -9.741 1.00 85.19 99 LYS A N 1
ATOM 832 C CA . LYS A 1 99 ? -3.914 -10.654 -11.036 1.00 85.19 99 LYS A CA 1
ATOM 833 C C . LYS A 1 99 ? -4.367 -9.747 -12.185 1.00 85.19 99 LYS A C 1
ATOM 835 O O . LYS A 1 99 ? -3.720 -9.757 -13.222 1.00 85.19 99 LYS A O 1
ATOM 840 N N . LEU A 1 100 ? -5.406 -8.937 -11.968 1.00 84.94 100 LEU A N 1
ATOM 841 C CA . LEU A 1 100 ? -5.918 -7.992 -12.962 1.00 84.94 100 LEU A CA 1
ATOM 842 C C . LEU A 1 100 ? -4.866 -6.923 -13.284 1.00 84.94 100 LEU A C 1
ATOM 844 O O . LEU A 1 100 ? -4.566 -6.681 -14.445 1.00 84.94 100 LEU A O 1
ATOM 848 N N . VAL A 1 101 ? -4.228 -6.352 -12.254 1.00 86.19 101 VAL A N 1
ATOM 849 C CA . VAL A 1 101 ? -3.134 -5.380 -12.438 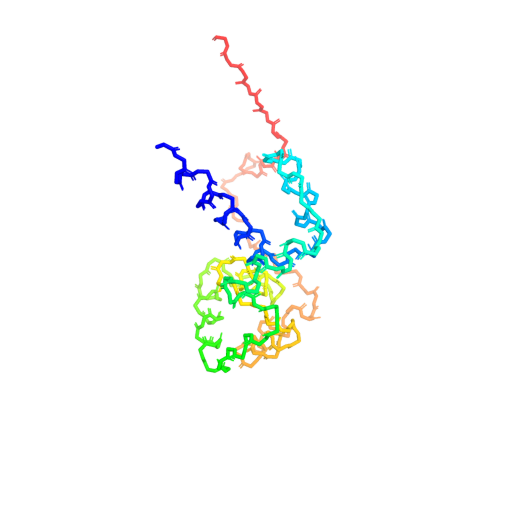1.00 86.19 101 VAL A CA 1
ATOM 850 C C . VAL A 1 101 ? -1.970 -6.003 -13.211 1.00 86.19 101 VAL A C 1
ATOM 852 O O . VAL A 1 101 ? -1.409 -5.368 -14.095 1.00 86.19 101 VAL A O 1
ATOM 855 N N . ALA A 1 102 ? -1.615 -7.258 -12.920 1.00 86.38 102 ALA A N 1
ATOM 856 C CA . ALA A 1 102 ? -0.557 -7.954 -13.647 1.00 86.38 102 ALA A CA 1
ATOM 857 C C . ALA A 1 102 ? -0.897 -8.173 -15.131 1.00 86.38 102 ALA A C 1
ATOM 859 O O . ALA A 1 102 ? -0.007 -8.030 -15.966 1.00 86.38 102 ALA A O 1
ATOM 860 N N . GLN A 1 103 ? -2.155 -8.499 -15.449 1.00 87.88 103 GLN A N 1
ATOM 861 C CA . GLN A 1 103 ? -2.633 -8.622 -16.830 1.00 87.88 103 GLN A CA 1
ATOM 862 C C . GLN A 1 103 ? -2.559 -7.276 -17.552 1.00 87.88 103 GLN A C 1
ATOM 864 O O . GLN A 1 103 ? -1.909 -7.185 -18.582 1.00 87.88 103 GLN A O 1
ATOM 869 N N . ILE A 1 104 ? -3.104 -6.214 -16.956 1.00 87.81 104 ILE A N 1
ATOM 870 C CA . ILE A 1 104 ? -3.100 -4.875 -17.559 1.00 87.81 104 ILE A CA 1
ATOM 871 C C . ILE A 1 104 ? -1.672 -4.369 -17.803 1.00 87.81 104 ILE A C 1
ATOM 873 O O . ILE A 1 104 ? -1.364 -3.885 -18.885 1.00 87.81 104 ILE A O 1
ATOM 877 N N . VAL A 1 105 ? -0.773 -4.521 -16.829 1.00 86.44 105 VAL A N 1
ATOM 878 C CA . VAL A 1 105 ? 0.635 -4.114 -16.984 1.00 86.44 105 VAL A CA 1
ATOM 879 C C . VAL A 1 105 ? 1.340 -4.929 -18.072 1.00 86.44 105 VAL A C 1
ATOM 881 O O . VAL A 1 105 ? 2.199 -4.400 -18.769 1.00 86.44 105 VAL A O 1
ATOM 884 N N . HIS A 1 106 ? 1.002 -6.212 -18.221 1.00 86.25 106 HIS A N 1
ATOM 885 C CA . HIS A 1 106 ? 1.530 -7.041 -19.304 1.00 86.25 106 HIS A CA 1
ATOM 886 C C . HIS A 1 106 ? 0.981 -6.619 -20.673 1.00 86.25 106 HIS A C 1
ATOM 888 O O . HIS A 1 106 ? 1.732 -6.642 -21.642 1.00 86.25 106 HIS A O 1
ATOM 894 N N . ASP A 1 107 ? -0.292 -6.230 -20.752 1.00 86.75 107 ASP A N 1
ATOM 895 C CA . ASP A 1 107 ? -0.903 -5.729 -21.986 1.00 86.75 107 ASP A CA 1
ATOM 896 C C . ASP A 1 107 ? -0.286 -4.390 -22.420 1.00 86.75 107 ASP A C 1
ATOM 898 O O . ASP A 1 107 ? -0.114 -4.160 -23.613 1.00 86.75 107 ASP A O 1
ATOM 902 N N . ILE A 1 108 ? 0.064 -3.523 -21.460 1.00 84.94 108 ILE A N 1
ATOM 903 C CA . ILE A 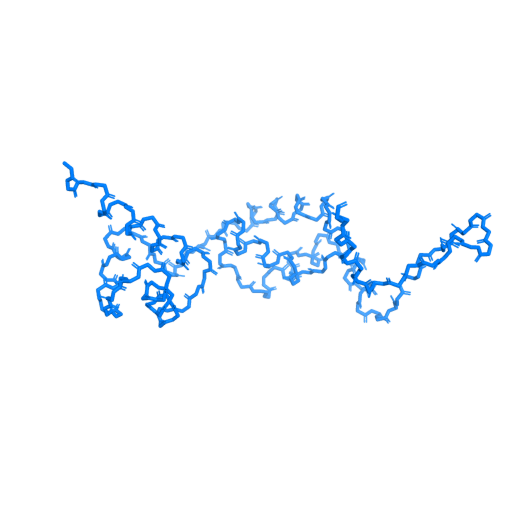1 108 ? 0.694 -2.219 -21.719 1.00 84.94 108 ILE A CA 1
ATOM 904 C C . ILE A 1 108 ? 2.166 -2.378 -22.132 1.00 84.94 108 ILE A C 1
ATOM 906 O O . ILE A 1 108 ? 2.607 -1.724 -23.072 1.00 84.94 108 ILE A O 1
ATOM 910 N N . ASP A 1 109 ? 2.929 -3.236 -21.443 1.00 82.31 109 ASP A N 1
ATOM 911 C CA . ASP A 1 109 ? 4.342 -3.478 -21.753 1.00 82.31 109 ASP A CA 1
ATOM 912 C C . ASP A 1 109 ? 4.725 -4.968 -21.596 1.00 82.31 109 ASP A C 1
ATOM 914 O O . ASP A 1 109 ? 5.215 -5.421 -20.541 1.00 82.31 109 ASP A O 1
ATOM 918 N N . PRO A 1 110 ? 4.537 -5.766 -22.663 1.00 81.94 110 PRO A N 1
ATOM 919 C CA . PRO A 1 110 ? 4.911 -7.174 -22.662 1.00 81.94 110 PRO A CA 1
ATOM 920 C C . PRO A 1 110 ? 6.433 -7.372 -22.724 1.00 81.94 110 PRO A C 1
ATOM 922 O O . PRO A 1 110 ? 6.930 -8.453 -22.385 1.00 81.94 110 PRO A O 1
ATOM 925 N N . GLU A 1 111 ? 7.206 -6.374 -23.159 1.00 80.00 111 GLU A N 1
ATOM 926 C CA . GLU A 1 111 ? 8.663 -6.465 -23.247 1.00 80.00 111 GLU A CA 1
ATOM 927 C C . GLU A 1 111 ? 9.301 -6.356 -21.862 1.00 80.00 111 GLU A C 1
ATOM 929 O O . GLU A 1 111 ? 10.015 -7.277 -21.452 1.00 80.00 111 GLU A O 1
ATOM 934 N N . ALA A 1 112 ? 8.975 -5.322 -21.081 1.00 74.00 112 ALA A N 1
ATOM 935 C CA . ALA A 1 112 ? 9.484 -5.179 -19.718 1.00 74.00 112 ALA A CA 1
ATOM 936 C C . ALA A 1 112 ? 9.045 -6.339 -18.818 1.00 74.00 112 ALA A C 1
ATOM 938 O O . ALA A 1 112 ? 9.787 -6.762 -17.923 1.00 74.00 112 ALA A O 1
ATOM 939 N N . SER A 1 113 ? 7.855 -6.902 -19.055 1.00 75.94 113 SER A N 1
ATOM 940 C CA . SER A 1 113 ? 7.400 -8.097 -18.343 1.00 75.94 113 SER A CA 1
ATOM 941 C C . SER A 1 113 ? 8.268 -9.324 -18.657 1.00 75.94 113 SER A C 1
ATOM 943 O O . SER A 1 113 ? 8.722 -10.013 -17.736 1.00 75.94 113 SER A O 1
ATOM 945 N N . ARG A 1 114 ? 8.586 -9.560 -19.940 1.00 79.06 114 ARG A N 1
ATOM 946 C CA . ARG A 1 114 ? 9.493 -10.641 -20.370 1.00 79.06 114 ARG A CA 1
ATOM 947 C C . ARG A 1 114 ? 10.925 -10.428 -19.882 1.00 79.06 114 ARG A C 1
ATOM 949 O O . ARG A 1 114 ? 11.525 -11.374 -19.373 1.00 79.06 114 ARG A O 1
ATOM 956 N N . ALA A 1 115 ? 11.447 -9.206 -19.961 1.00 75.06 115 ALA A N 1
ATOM 957 C CA . ALA A 1 115 ? 12.785 -8.862 -19.483 1.00 75.06 115 ALA A CA 1
ATOM 958 C C . ALA A 1 115 ? 12.951 -9.173 -17.985 1.00 75.06 115 ALA A C 1
ATOM 960 O O . ALA A 1 115 ? 13.934 -9.799 -17.584 1.00 75.06 115 ALA A O 1
ATOM 961 N N . ARG A 1 116 ? 11.945 -8.833 -17.164 1.00 71.19 116 ARG A N 1
ATOM 962 C CA . ARG A 1 116 ? 11.907 -9.183 -15.733 1.00 71.19 116 ARG A CA 1
ATOM 963 C C . ARG A 1 116 ? 11.803 -10.692 -15.502 1.00 71.19 116 ARG A C 1
ATOM 965 O O . ARG A 1 116 ? 12.489 -11.218 -14.629 1.00 71.19 116 ARG A O 1
ATOM 972 N N . LYS A 1 117 ? 10.987 -11.404 -16.290 1.00 74.19 117 LYS A N 1
ATOM 973 C CA . LYS A 1 117 ? 10.861 -12.872 -16.205 1.00 74.19 117 LYS A CA 1
ATOM 974 C C . LYS A 1 117 ? 12.168 -13.591 -16.555 1.00 74.19 117 LYS A C 1
ATOM 976 O O . LYS A 1 117 ? 12.440 -14.646 -15.996 1.00 74.19 117 LYS A O 1
ATOM 981 N N . GLY A 1 118 ? 12.990 -13.002 -17.423 1.00 75.38 118 GLY A N 1
ATOM 982 C CA . GLY A 1 118 ? 14.315 -13.517 -17.768 1.00 75.38 118 GLY A CA 1
ATOM 983 C C . GLY A 1 118 ? 15.321 -13.520 -16.611 1.00 75.38 118 GLY A C 1
ATOM 984 O O . GLY A 1 118 ? 16.397 -14.086 -16.772 1.00 75.38 118 GLY A O 1
ATOM 985 N N . ASN A 1 119 ? 14.991 -12.900 -15.467 1.00 66.12 119 ASN A N 1
ATOM 986 C CA . ASN A 1 119 ? 15.824 -12.810 -14.264 1.00 66.12 119 ASN A CA 1
ATOM 987 C C . ASN A 1 119 ? 17.250 -12.291 -14.536 1.00 66.12 119 ASN A C 1
ATOM 989 O O . ASN A 1 119 ? 18.216 -12.682 -13.883 1.00 66.12 119 ASN A O 1
ATOM 993 N N . LYS A 1 120 ? 17.385 -11.410 -15.533 1.00 70.19 120 LYS A N 1
ATOM 994 C CA . LYS A 1 120 ? 18.656 -10.784 -15.896 1.00 70.19 120 LYS A CA 1
ATOM 995 C C . LYS A 1 120 ? 18.756 -9.432 -15.209 1.00 70.19 120 LYS A C 1
ATOM 997 O O . LYS A 1 120 ? 17.982 -8.520 -15.496 1.00 70.19 120 LYS A O 1
ATOM 1002 N N . LEU A 1 121 ? 19.729 -9.295 -14.315 1.00 67.25 121 LEU A N 1
ATOM 1003 C CA . LEU A 1 121 ? 20.064 -8.009 -13.721 1.00 67.25 121 LEU A CA 1
ATOM 1004 C C . LEU A 1 121 ? 20.613 -7.082 -14.817 1.00 67.25 121 LEU A C 1
ATOM 1006 O O . LEU A 1 121 ? 21.687 -7.337 -15.364 1.00 67.25 121 LEU A O 1
ATOM 1010 N N . ARG A 1 122 ? 19.899 -5.994 -15.126 1.00 63.97 122 ARG A N 1
ATOM 1011 C CA . ARG A 1 122 ? 20.456 -4.903 -15.935 1.00 63.97 122 ARG A CA 1
ATOM 1012 C C . ARG A 1 122 ? 21.436 -4.131 -15.056 1.00 63.97 122 ARG A C 1
ATOM 1014 O O . ARG A 1 122 ? 21.023 -3.353 -14.203 1.00 63.97 122 ARG A O 1
ATOM 1021 N N . ARG A 1 123 ? 22.733 -4.385 -15.224 1.00 64.38 123 ARG A N 1
ATOM 1022 C CA . ARG A 1 123 ? 23.781 -3.596 -14.568 1.00 64.38 123 ARG A CA 1
ATOM 1023 C C . ARG A 1 123 ? 23.919 -2.274 -15.319 1.00 64.38 123 ARG A C 1
ATOM 1025 O O . ARG A 1 123 ? 24.183 -2.282 -16.518 1.00 64.38 123 ARG A O 1
ATOM 1032 N N . GLY A 1 124 ? 23.701 -1.159 -14.626 1.00 65.44 124 GLY A N 1
ATOM 1033 C CA . GLY A 1 124 ? 24.045 0.156 -15.158 1.00 65.44 124 GLY A CA 1
ATOM 1034 C C . GLY A 1 124 ? 25.556 0.249 -15.353 1.00 65.44 124 GLY A C 1
ATOM 1035 O O . GLY A 1 124 ? 26.321 -0.250 -14.525 1.00 65.44 124 GLY A O 1
ATOM 1036 N N . THR A 1 125 ? 25.996 0.861 -16.449 1.00 69.44 125 THR A N 1
ATOM 1037 C CA . THR A 1 125 ? 27.415 1.157 -16.655 1.00 69.44 125 THR A CA 1
ATOM 1038 C C . THR A 1 125 ? 27.819 2.234 -15.657 1.00 69.44 125 THR A C 1
ATOM 1040 O O . THR A 1 125 ? 27.475 3.402 -15.831 1.00 69.44 125 THR A O 1
ATOM 1043 N N . TYR A 1 126 ? 28.522 1.847 -14.594 1.00 65.75 126 TYR A N 1
ATOM 1044 C CA . TYR A 1 126 ? 29.046 2.806 -13.631 1.00 65.75 126 TYR A CA 1
ATOM 1045 C C . TYR A 1 126 ? 30.212 3.558 -14.278 1.00 65.75 126 TYR A C 1
ATOM 1047 O O . TYR A 1 126 ? 31.274 2.984 -14.517 1.00 65.75 126 TYR A O 1
ATOM 1055 N N . ARG A 1 127 ? 30.003 4.833 -14.612 1.00 69.81 127 ARG A N 1
ATOM 1056 C CA . ARG A 1 127 ? 31.092 5.738 -14.986 1.00 69.81 127 ARG A CA 1
ATOM 1057 C C . ARG A 1 127 ? 31.601 6.392 -13.710 1.00 69.81 127 ARG A C 1
ATOM 1059 O O . ARG A 1 127 ? 30.942 7.269 -13.166 1.00 69.81 127 ARG A O 1
ATOM 1066 N N . SER A 1 128 ? 32.751 5.940 -13.228 1.00 74.19 128 SER A N 1
ATOM 1067 C CA . SER A 1 128 ? 33.481 6.614 -12.160 1.00 74.19 128 SER A CA 1
ATOM 1068 C C . SER A 1 128 ? 34.450 7.628 -12.758 1.00 74.19 128 SER A C 1
ATOM 1070 O O . SER A 1 128 ? 35.118 7.353 -13.753 1.00 74.19 128 SER A O 1
ATOM 1072 N N . TYR A 1 129 ? 34.552 8.801 -12.136 1.00 77.19 129 TYR A N 1
ATOM 1073 C CA . TYR A 1 129 ? 35.538 9.815 -12.521 1.00 77.19 129 TYR A CA 1
ATOM 1074 C C . TYR A 1 129 ? 36.953 9.509 -11.985 1.00 77.19 129 TYR A C 1
ATOM 1076 O O . TYR A 1 129 ? 37.896 10.223 -12.311 1.00 77.19 129 TYR A O 1
ATOM 1084 N N . GLY A 1 130 ? 37.120 8.455 -11.171 1.00 75.94 130 GLY A N 1
ATOM 1085 C CA . GLY A 1 130 ? 38.414 8.020 -10.640 1.00 75.94 130 GLY A CA 1
ATOM 1086 C C . GLY A 1 130 ? 38.313 7.080 -9.423 1.00 75.94 130 GLY A C 1
ATOM 1087 O O . GLY A 1 130 ? 37.204 6.790 -8.964 1.00 75.94 130 GLY A O 1
ATOM 1088 N N . PRO A 1 131 ? 39.457 6.618 -8.874 1.00 68.12 131 PRO A N 1
ATOM 1089 C CA . PRO A 1 131 ? 39.533 5.584 -7.826 1.00 68.12 131 PRO A CA 1
ATOM 1090 C C . PRO A 1 131 ? 38.783 5.896 -6.518 1.00 68.12 131 PRO A C 1
ATOM 1092 O O . PRO A 1 131 ? 38.311 4.982 -5.848 1.00 68.12 131 PRO A O 1
ATOM 1095 N N . ASN A 1 132 ? 38.615 7.178 -6.175 1.00 67.62 132 ASN A N 1
ATOM 1096 C CA . ASN A 1 132 ? 37.933 7.610 -4.947 1.00 67.62 132 ASN A CA 1
ATOM 1097 C C . ASN A 1 132 ? 36.426 7.871 -5.129 1.00 67.62 132 ASN A C 1
ATOM 1099 O O . ASN A 1 132 ? 35.742 8.182 -4.162 1.00 67.62 132 ASN A O 1
ATOM 1103 N N . HIS A 1 133 ? 35.883 7.758 -6.346 1.00 64.94 133 HIS A N 1
ATOM 1104 C CA . HIS A 1 133 ? 34.506 8.180 -6.641 1.00 64.94 133 HIS A CA 1
ATOM 1105 C C . HIS A 1 133 ? 33.442 7.101 -6.351 1.00 64.94 133 HIS A C 1
ATOM 1107 O O . HIS A 1 133 ? 32.255 7.402 -6.327 1.00 64.94 133 HIS A O 1
ATOM 1113 N N . CYS A 1 134 ? 33.848 5.844 -6.132 1.00 60.69 134 CYS A N 1
ATOM 1114 C CA . CYS A 1 134 ? 32.933 4.701 -5.983 1.00 60.69 134 CYS A CA 1
ATOM 1115 C C . CYS A 1 134 ? 32.582 4.341 -4.528 1.00 60.69 134 CYS A C 1
ATOM 1117 O O . CYS A 1 134 ? 31.946 3.312 -4.297 1.00 60.69 134 CYS A O 1
ATOM 1119 N N . TRP A 1 135 ? 33.016 5.126 -3.540 1.00 62.53 135 TRP A N 1
ATOM 1120 C CA . TRP A 1 135 ? 32.780 4.822 -2.127 1.00 62.53 135 TRP A CA 1
ATOM 1121 C C . TRP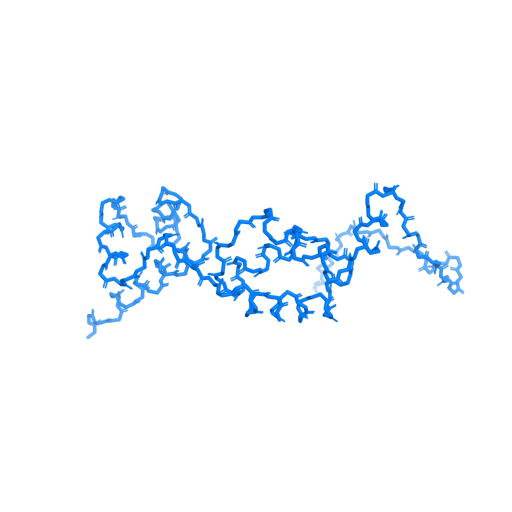 A 1 135 ? 31.394 5.320 -1.707 1.00 62.53 135 TRP A C 1
ATOM 1123 O O . TRP A 1 135 ? 31.249 6.393 -1.138 1.00 62.53 135 TRP A O 1
ATOM 1133 N N . HIS A 1 136 ? 30.365 4.521 -1.982 1.00 59.31 136 HIS A N 1
ATOM 1134 C CA . HIS A 1 136 ? 29.100 4.591 -1.254 1.00 59.31 136 HIS A CA 1
ATOM 1135 C C . HIS A 1 136 ? 28.953 3.309 -0.436 1.00 59.31 136 HIS A C 1
ATOM 1137 O O . HIS A 1 136 ? 28.574 2.261 -0.954 1.00 59.31 136 HIS A O 1
ATOM 1143 N N . ILE A 1 137 ? 29.284 3.400 0.849 1.00 48.69 137 ILE A N 1
ATOM 1144 C CA . ILE A 1 137 ? 28.892 2.424 1.861 1.00 48.69 137 ILE A CA 1
ATOM 1145 C C . ILE A 1 137 ? 27.651 3.043 2.501 1.00 48.69 137 ILE A C 1
ATOM 1147 O O . ILE A 1 137 ? 27.776 4.056 3.184 1.00 48.69 137 ILE A O 1
ATOM 1151 N N . ASP A 1 138 ? 26.453 2.518 2.234 1.00 55.25 138 ASP A N 1
ATOM 1152 C CA . ASP A 1 138 ? 25.280 2.869 3.046 1.00 55.25 138 ASP A CA 1
ATOM 1153 C C . ASP A 1 138 ? 25.504 2.318 4.459 1.00 55.25 138 ASP A C 1
ATOM 1155 O O . ASP A 1 138 ? 25.213 1.167 4.778 1.00 55.25 138 ASP A O 1
ATOM 1159 N N . GLY A 1 139 ? 26.152 3.150 5.261 1.00 44.19 139 GLY A N 1
ATOM 1160 C CA . GLY A 1 139 ? 26.310 3.053 6.692 1.00 44.19 139 GLY A CA 1
ATOM 1161 C C . GLY A 1 139 ? 26.164 4.473 7.207 1.00 44.19 139 GLY A C 1
ATOM 1162 O O . GLY A 1 139 ? 27.132 5.227 7.228 1.00 44.19 139 GLY A O 1
ATOM 1163 N N . MET A 1 140 ? 24.925 4.842 7.532 1.00 49.41 140 MET A N 1
ATOM 1164 C CA . MET A 1 140 ? 24.550 6.046 8.274 1.00 49.41 140 MET A CA 1
ATOM 1165 C C . MET A 1 140 ? 25.643 6.479 9.264 1.00 49.41 140 MET A C 1
ATOM 1167 O O . MET A 1 140 ? 25.837 5.837 10.295 1.00 49.41 140 MET A O 1
ATOM 1171 N N . PHE A 1 141 ? 26.314 7.597 8.982 1.00 37.09 141 PHE A N 1
ATOM 1172 C CA . PHE A 1 141 ? 27.124 8.311 9.967 1.00 37.09 141 PHE A CA 1
ATOM 1173 C C . PHE A 1 141 ? 26.378 9.590 10.347 1.00 37.09 141 PHE A C 1
ATOM 1175 O O . PHE A 1 141 ? 26.439 10.607 9.659 1.00 37.09 141 PHE A O 1
ATOM 1182 N N . HIS A 1 142 ? 25.618 9.519 11.439 1.00 41.22 142 HIS A N 1
ATOM 1183 C CA . HIS A 1 142 ? 25.072 10.700 12.095 1.00 41.22 142 HIS A CA 1
ATOM 1184 C C . HIS A 1 142 ? 26.224 11.361 12.859 1.00 41.22 142 HIS A C 1
ATOM 1186 O O . HIS A 1 142 ? 26.536 10.971 13.981 1.00 41.22 142 HIS A O 1
ATOM 1192 N N . SER A 1 143 ? 26.912 12.318 12.236 1.00 36.69 143 SER A N 1
ATOM 1193 C CA . SER A 1 143 ? 27.901 13.128 12.948 1.00 36.69 143 SER A CA 1
ATOM 1194 C C . SER A 1 143 ? 27.179 14.281 13.634 1.00 36.69 143 SER A C 1
ATOM 1196 O O . SER A 1 143 ? 26.967 15.338 13.041 1.00 36.69 143 SER A O 1
ATOM 1198 N N . VAL A 1 144 ? 26.804 14.058 14.896 1.00 42.84 144 VAL A N 1
ATOM 1199 C CA . VAL A 1 144 ? 26.608 15.142 15.863 1.00 42.84 144 VAL A CA 1
ATOM 1200 C C . VAL A 1 144 ? 27.828 16.064 15.799 1.00 42.84 144 VAL A C 1
ATOM 1202 O O . VAL A 1 144 ? 28.960 15.605 15.939 1.00 42.84 144 VAL A O 1
ATOM 1205 N N . HIS A 1 145 ? 27.601 17.345 15.531 1.00 42.91 145 HIS A N 1
ATOM 1206 C CA . HIS A 1 145 ? 28.591 18.386 15.771 1.00 42.91 145 HIS A CA 1
ATOM 1207 C C . HIS A 1 145 ? 28.100 19.199 16.968 1.00 42.91 145 HIS A C 1
ATOM 1209 O O . HIS A 1 145 ? 26.974 19.699 16.958 1.00 42.91 145 HIS A O 1
ATOM 1215 N N . LEU A 1 146 ? 28.942 19.192 18.004 1.00 40.91 146 LEU A N 1
ATOM 1216 C CA . LEU A 1 146 ? 28.932 20.087 19.160 1.00 40.91 146 LEU A CA 1
ATOM 1217 C C . LEU A 1 146 ? 29.022 21.553 18.723 1.00 40.91 146 LEU A C 1
ATOM 1219 O O . LEU A 1 146 ? 29.712 21.811 17.709 1.00 40.91 146 LEU A O 1
#

Foldseek 3Di:
DPPPVVVVVLVLLVLVVLLVDDLVVSQVCCCVPPVDRDDSVVSVVSCVVVVNDPPDPPPPLVNVLVLLVVCCPPPCVLPALVVSCNCCSNVVSRPDDSVSSNVSVCVVPVPSVVVVVVVDDPDDDDDAPDDPRPDDDPDDDPDDDD

Sequence (146 aa):
ELTDSCDQERRIIEYFFHLGYKYEDIVNLLEIYHGISICIRTLKRRLAKNNLKKKNNMVEPENLRDIIQREMQGSGELSGYRKIWHILCINHHLHVPRKLVAQIVHDIDPEASRARKGNKLRRGTYRSYGPNHCWHIDGMFHSVHL

Radius of gyration: 22.1 Å; chains: 1; bounding box: 63×36×46 Å

Secondary structure (DSSP, 8-state):
--HHHHHHHHHHHHHHHHTT--HHHHHHHHHHHH-----HHHHHHHHHHTT--SS-----HHHHHHHHHHHHHSTTTT--HHHHHHHHHHTS-----HHHHHHHHHHH-HHHHHHHHTT---------SSTTTT------------

pLDDT: mean 74.26, std 13.48, range [36.69, 89.56]

Organism: Paramuricea clavata (NCBI:txid317549)